Protein AF-W2WEJ5-F1 (afdb_monomer_lite)

Radius of gyration: 26.24 Å; chains: 1; bounding box: 68×34×91 Å

pLDDT: mean 78.5, std 18.02, range [35.41, 95.62]

Organism: NCBI:txid1317063

Secondary structure (DSSP, 8-state):
----------------------S----PPPPB---SHHHHHHHHHHHHHHHHHHHHH-SS--GGGSPPHHHHB-HHHHHHHIIIII---TTT--HHHHHHHHHHHHHHS-TTSS--HHHHTT-

Sequence (123 aa):
MAKTRSSNSSTSDADEDRVTAPIFTPTLPPRLTSTSHAALVKWRRERREYEETIRSRAKDSAVDLIVPVKSTFDEWLLRMWCLLRWKLSIDDVTDSHILAEVDKIIDSVKNNGVPDIDVEMRE

Foldseek 3Di:
DDDDDDDDDPDPDPCPPPVVPDPDDDLDQAAQDDDDLVSLVVNVVSNVVSLVVLVVPDPPDSPVVRDQNLVRYDPVVLVCCCVPPVVHDSVPDGSVNVVVVSVVSNVVPPPVPDPDVVVVPPD

Structure (mmCIF, N/CA/C/O backbone):
data_AF-W2WEJ5-F1
#
_entry.id   AF-W2WEJ5-F1
#
loop_
_atom_site.group_PDB
_atom_site.id
_atom_site.type_symbol
_atom_site.label_atom_id
_atom_site.label_alt_id
_atom_site.label_comp_id
_atom_site.label_asym_id
_atom_site.label_entity_id
_atom_site.label_seq_id
_atom_site.pdbx_PDB_ins_code
_atom_site.Cartn_x
_atom_site.Cartn_y
_atom_site.Cartn_z
_atom_site.occupancy
_atom_site.B_iso_or_equiv
_atom_site.auth_seq_id
_atom_site.auth_comp_id
_atom_site.auth_asym_id
_atom_site.auth_atom_id
_atom_site.pdbx_PDB_model_num
ATOM 1 N N . MET A 1 1 ? 27.234 15.605 -73.041 1.00 35.41 1 MET A N 1
ATOM 2 C CA . MET A 1 1 ? 26.188 14.564 -73.145 1.00 35.41 1 MET A CA 1
ATOM 3 C C . MET A 1 1 ? 25.158 14.781 -72.043 1.00 35.41 1 MET A C 1
ATOM 5 O O . MET A 1 1 ? 25.567 15.018 -70.919 1.00 35.41 1 MET A O 1
ATOM 9 N N . ALA A 1 2 ? 23.878 14.668 -72.416 1.00 36.50 2 ALA A N 1
ATOM 10 C CA . ALA A 1 2 ? 22.674 14.440 -71.602 1.00 36.50 2 ALA A CA 1
ATOM 11 C C . ALA A 1 2 ? 22.152 15.525 -70.629 1.00 36.50 2 ALA A C 1
ATOM 13 O O . ALA A 1 2 ? 22.884 16.267 -69.991 1.00 36.50 2 ALA A O 1
ATOM 14 N N . LYS A 1 3 ? 20.817 15.587 -70.588 1.00 38.75 3 LYS A N 1
ATOM 15 C CA . LYS A 1 3 ? 19.899 16.623 -70.097 1.00 38.75 3 LYS A CA 1
ATOM 16 C C . LYS A 1 3 ? 18.906 15.988 -69.103 1.00 38.75 3 LYS A C 1
ATOM 18 O O . LYS A 1 3 ? 18.624 14.800 -69.231 1.00 38.75 3 LYS A O 1
ATOM 23 N N . THR A 1 4 ? 18.291 16.828 -68.250 1.00 41.06 4 THR A N 1
ATOM 24 C CA . THR A 1 4 ? 17.047 16.629 -67.442 1.00 41.06 4 THR A CA 1
ATOM 25 C C . THR A 1 4 ? 17.118 15.616 -66.283 1.00 41.06 4 THR A C 1
ATOM 27 O O . THR A 1 4 ? 17.786 14.604 -66.394 1.00 41.06 4 THR A O 1
ATOM 30 N N . ARG A 1 5 ? 16.464 15.818 -65.126 1.00 35.53 5 ARG A N 1
ATOM 31 C CA . ARG A 1 5 ? 15.009 15.991 -64.949 1.00 35.53 5 ARG A CA 1
ATOM 32 C C . ARG A 1 5 ? 14.658 16.396 -63.502 1.00 35.53 5 ARG A C 1
ATOM 34 O O . ARG A 1 5 ? 15.146 15.799 -62.553 1.00 35.53 5 ARG A O 1
ATOM 41 N N . SER A 1 6 ? 13.757 17.373 -63.385 1.00 51.12 6 SER A N 1
ATOM 42 C CA . SER A 1 6 ? 12.999 17.739 -62.181 1.00 51.12 6 SER A CA 1
ATOM 43 C C . SER A 1 6 ? 12.042 16.614 -61.764 1.00 51.12 6 SER A C 1
ATOM 45 O O . SER A 1 6 ? 11.406 16.001 -62.624 1.00 51.12 6 SER A O 1
ATOM 47 N N . SER A 1 7 ? 11.896 16.357 -60.465 1.00 40.56 7 SER A N 1
ATOM 48 C CA . SER A 1 7 ? 10.715 15.691 -59.898 1.00 40.56 7 SER A CA 1
ATOM 49 C C . SER A 1 7 ? 10.495 16.189 -58.471 1.00 40.56 7 SER A C 1
ATOM 51 O O . SER A 1 7 ? 11.124 15.741 -57.521 1.00 40.56 7 SER A O 1
ATOM 53 N N . ASN A 1 8 ? 9.601 17.168 -58.374 1.00 43.03 8 ASN A N 1
ATOM 54 C CA . ASN A 1 8 ? 8.909 17.571 -57.164 1.00 43.03 8 ASN A CA 1
ATOM 55 C C . ASN A 1 8 ? 7.954 16.427 -56.777 1.00 43.03 8 ASN A C 1
ATOM 57 O O . ASN A 1 8 ? 7.042 16.131 -57.547 1.00 43.03 8 ASN A O 1
ATOM 61 N N . SER A 1 9 ? 8.146 15.784 -55.625 1.00 36.50 9 SER A N 1
ATOM 62 C CA . SER A 1 9 ? 7.097 14.975 -54.998 1.00 36.50 9 SER A CA 1
ATOM 63 C C . SER A 1 9 ? 6.875 15.481 -53.582 1.00 36.50 9 SER A C 1
ATOM 65 O O . SER A 1 9 ? 7.575 15.125 -52.640 1.00 36.50 9 SER A O 1
ATOM 67 N N . SER A 1 10 ? 5.890 16.359 -53.472 1.00 45.56 10 SER A N 1
ATOM 68 C CA . SER A 1 10 ? 5.160 16.650 -52.252 1.00 45.56 10 SER A CA 1
ATOM 69 C C . SER A 1 10 ? 4.513 15.364 -51.733 1.00 45.56 10 SER A C 1
ATOM 71 O O . SER A 1 10 ? 3.444 14.981 -52.206 1.00 45.56 10 SER A O 1
ATOM 73 N N . THR A 1 11 ? 5.163 14.696 -50.784 1.00 36.28 11 THR A N 1
ATOM 74 C CA . THR A 1 11 ? 4.532 13.685 -49.932 1.00 36.28 11 THR A CA 1
ATOM 75 C C . THR A 1 11 ? 4.039 14.401 -48.687 1.00 36.28 11 THR A C 1
ATOM 77 O O . THR A 1 11 ? 4.790 14.725 -47.770 1.00 36.28 11 THR A O 1
ATOM 80 N N . SER A 1 12 ? 2.759 14.750 -48.735 1.00 47.06 12 SER A N 1
ATOM 81 C CA . SER A 1 12 ? 1.966 15.102 -47.568 1.00 47.06 12 SER A CA 1
ATOM 82 C C . SER A 1 12 ? 1.637 13.796 -46.859 1.00 47.06 12 SER A C 1
ATOM 84 O O . SER A 1 12 ? 0.566 13.236 -47.054 1.00 47.06 12 SER A O 1
ATOM 86 N N . ASP A 1 13 ? 2.586 13.295 -46.078 1.00 40.75 13 ASP A N 1
ATOM 87 C CA . ASP A 1 13 ? 2.307 12.227 -45.134 1.00 40.75 13 ASP A CA 1
ATOM 88 C C . ASP A 1 13 ? 2.107 12.896 -43.784 1.00 40.75 13 ASP A C 1
ATOM 90 O O . ASP A 1 13 ? 3.009 13.512 -43.221 1.00 40.75 13 ASP A O 1
ATOM 94 N N . ALA A 1 14 ? 0.855 12.868 -43.337 1.00 49.06 14 ALA A N 1
ATOM 95 C CA . ALA A 1 14 ? 0.497 13.196 -41.979 1.00 49.06 14 ALA A CA 1
ATOM 96 C C . ALA A 1 14 ? 1.370 12.335 -41.060 1.00 49.06 14 ALA A C 1
ATOM 98 O O . ALA A 1 14 ? 1.190 11.118 -40.995 1.00 49.06 14 ALA A O 1
ATOM 99 N N . ASP A 1 15 ? 2.326 12.976 -40.388 1.00 46.53 15 ASP A N 1
ATOM 100 C CA . ASP A 1 15 ? 2.991 12.449 -39.204 1.00 46.53 15 ASP A CA 1
ATOM 101 C C . ASP A 1 15 ? 1.912 12.273 -38.127 1.00 46.53 15 ASP A C 1
ATOM 103 O O . ASP A 1 15 ? 1.712 13.102 -37.239 1.00 46.53 15 ASP A O 1
ATOM 107 N N . GLU A 1 16 ? 1.137 11.199 -38.265 1.00 55.22 16 GLU A N 1
ATOM 108 C CA . GLU A 1 16 ? 0.400 10.599 -37.174 1.00 55.22 16 GLU A CA 1
ATOM 109 C C . GLU A 1 16 ? 1.465 10.132 -36.193 1.00 55.22 16 GLU A C 1
ATOM 111 O O . GLU A 1 16 ? 2.124 9.114 -36.407 1.00 55.22 16 GLU A O 1
ATOM 116 N N . ASP A 1 17 ? 1.681 10.997 -35.205 1.00 55.09 17 ASP A N 1
ATOM 117 C CA . ASP A 1 17 ? 2.565 10.915 -34.055 1.00 55.09 17 ASP A CA 1
ATOM 118 C C . ASP A 1 17 ? 2.731 9.463 -33.587 1.00 55.09 17 ASP A C 1
ATOM 120 O O . ASP A 1 17 ? 2.035 8.962 -32.700 1.00 55.09 17 ASP A O 1
ATOM 124 N N . ARG A 1 18 ? 3.648 8.734 -34.234 1.00 58.09 18 ARG A N 1
ATOM 125 C CA . ARG A 1 18 ? 4.084 7.418 -33.789 1.00 58.09 18 ARG A CA 1
ATOM 126 C C . ARG A 1 18 ? 4.949 7.677 -32.581 1.00 58.09 18 ARG A C 1
ATOM 128 O O . ARG A 1 18 ? 6.177 7.697 -32.681 1.00 58.09 18 ARG A O 1
ATOM 135 N N . VAL A 1 19 ? 4.281 7.880 -31.447 1.00 61.56 19 VAL A N 1
ATOM 136 C CA . VAL A 1 19 ? 4.889 7.920 -30.125 1.00 61.56 19 VAL A CA 1
ATOM 137 C C . VAL A 1 19 ? 5.653 6.613 -29.979 1.00 61.56 19 VAL A C 1
ATOM 139 O O . VAL A 1 19 ? 5.100 5.558 -29.667 1.00 61.56 19 VAL A O 1
ATOM 142 N N . THR A 1 20 ? 6.938 6.671 -30.311 1.00 60.88 20 THR A N 1
ATOM 143 C CA . THR A 1 20 ? 7.856 5.551 -30.199 1.00 60.88 20 THR A CA 1
ATOM 144 C C . THR A 1 20 ? 8.006 5.335 -28.710 1.00 60.88 20 THR A C 1
ATOM 146 O O . THR A 1 20 ? 8.712 6.083 -28.034 1.00 60.88 20 THR A O 1
ATOM 149 N N . ALA A 1 21 ? 7.250 4.375 -28.176 1.00 59.94 21 ALA A N 1
ATOM 150 C CA . ALA A 1 21 ? 7.322 4.042 -26.769 1.00 59.94 21 ALA A CA 1
ATOM 151 C C . ALA A 1 21 ? 8.790 3.712 -26.443 1.00 59.94 21 ALA A C 1
ATOM 153 O O . ALA A 1 21 ? 9.410 2.922 -27.165 1.00 59.94 21 ALA A O 1
ATOM 154 N N . PRO A 1 22 ? 9.382 4.343 -25.417 1.00 66.69 22 PRO A N 1
ATOM 155 C CA . PRO A 1 22 ? 10.789 4.151 -25.120 1.00 66.69 22 PRO A CA 1
ATOM 156 C C . PRO A 1 22 ? 11.069 2.671 -24.847 1.00 66.69 22 PRO A C 1
ATOM 158 O O . PRO A 1 22 ? 10.342 2.015 -24.103 1.00 66.69 22 PRO A O 1
ATOM 161 N N . ILE A 1 23 ? 12.157 2.167 -25.438 1.00 69.38 23 ILE A N 1
ATOM 162 C CA . ILE A 1 23 ? 12.592 0.758 -25.369 1.00 69.38 23 ILE A CA 1
ATOM 163 C C . ILE A 1 23 ? 12.772 0.290 -23.911 1.00 69.38 23 ILE A C 1
ATOM 165 O O . ILE A 1 23 ? 12.648 -0.895 -23.613 1.00 69.38 23 ILE A O 1
ATOM 169 N N . PHE A 1 24 ? 13.007 1.227 -22.989 1.00 64.19 24 PHE A N 1
ATOM 170 C CA . PHE A 1 24 ? 13.122 0.964 -21.561 1.00 64.19 24 PHE A CA 1
ATOM 171 C C . PHE A 1 24 ? 12.189 1.872 -20.761 1.00 64.19 24 PHE A C 1
ATOM 173 O O . PHE A 1 24 ? 12.556 2.980 -20.375 1.00 64.19 24 PHE A O 1
ATOM 180 N N . THR A 1 25 ? 10.986 1.383 -20.466 1.00 71.69 25 THR A N 1
ATOM 181 C CA . THR A 1 25 ? 10.155 1.940 -19.397 1.00 71.69 25 THR A CA 1
ATOM 182 C C . THR A 1 25 ? 10.523 1.269 -18.066 1.00 71.69 25 THR A C 1
ATOM 184 O O . THR A 1 25 ? 10.338 0.052 -17.903 1.00 71.69 25 THR A O 1
ATOM 187 N N . PRO A 1 26 ? 11.082 2.018 -17.095 1.00 75.69 26 PRO A N 1
ATOM 188 C CA . PRO A 1 26 ? 11.360 1.466 -15.778 1.00 75.69 26 PRO A CA 1
ATOM 189 C C . PRO A 1 26 ? 10.040 1.113 -15.087 1.00 75.69 26 PRO A C 1
ATOM 191 O O . PRO A 1 26 ? 9.124 1.928 -15.001 1.00 75.69 26 PRO A O 1
ATOM 194 N N . THR A 1 27 ? 9.939 -0.117 -14.587 1.00 84.06 27 THR A N 1
ATOM 195 C CA . THR A 1 27 ? 8.804 -0.563 -13.771 1.00 84.06 27 THR A CA 1
ATOM 196 C C . THR A 1 27 ? 8.945 0.001 -12.371 1.00 84.06 27 THR A C 1
ATOM 198 O O . THR A 1 27 ? 9.725 -0.510 -11.568 1.00 84.06 27 THR A O 1
ATOM 201 N N . LEU A 1 28 ? 8.213 1.078 -12.100 1.00 88.50 28 LEU A N 1
ATOM 202 C CA . LEU A 1 28 ? 8.214 1.744 -10.804 1.00 88.50 28 LEU A CA 1
ATOM 203 C C . LEU A 1 28 ? 7.222 1.071 -9.846 1.00 88.50 28 LEU A C 1
ATOM 205 O O . LEU A 1 28 ? 6.136 0.676 -10.275 1.00 88.50 28 LEU A O 1
ATOM 209 N N . PRO A 1 29 ? 7.560 0.957 -8.551 1.00 92.06 29 PRO A N 1
ATOM 210 C CA . PRO A 1 29 ? 6.623 0.450 -7.565 1.00 92.06 29 PRO A CA 1
ATOM 211 C C . PRO A 1 29 ? 5.465 1.448 -7.367 1.00 92.06 29 PRO A C 1
ATOM 213 O O . PRO A 1 29 ? 5.707 2.652 -7.227 1.00 92.06 29 PRO A O 1
ATOM 216 N N . PRO A 1 30 ? 4.206 0.982 -7.316 1.00 93.69 30 PRO A N 1
ATOM 217 C CA . PRO A 1 30 ? 3.061 1.864 -7.124 1.00 93.69 30 PRO A CA 1
ATOM 218 C C . PRO A 1 30 ? 3.026 2.406 -5.694 1.00 93.69 30 PRO A C 1
ATOM 220 O O . PRO A 1 30 ? 3.146 1.655 -4.721 1.00 93.69 30 PRO A O 1
ATOM 223 N N . ARG A 1 31 ? 2.827 3.721 -5.560 1.00 94.25 31 ARG A N 1
ATOM 224 C CA . ARG A 1 31 ? 2.742 4.394 -4.258 1.00 94.25 31 ARG A CA 1
ATOM 225 C C . ARG A 1 31 ? 1.327 4.333 -3.700 1.00 94.25 31 ARG A C 1
ATOM 227 O O . ARG A 1 31 ? 0.367 4.601 -4.419 1.00 94.25 31 ARG A O 1
ATOM 234 N N . LEU A 1 32 ? 1.209 4.053 -2.405 1.00 92.62 32 LEU A N 1
ATOM 235 C CA . LEU A 1 32 ? -0.075 4.082 -1.713 1.00 92.62 32 LEU A CA 1
ATOM 236 C C . LEU A 1 32 ? -0.307 5.470 -1.102 1.00 92.62 32 LEU A C 1
ATOM 238 O O . LEU A 1 32 ? 0.272 5.807 -0.071 1.00 92.62 32 LEU A O 1
ATOM 242 N N . THR A 1 33 ? -1.133 6.280 -1.766 1.00 90.94 33 THR A N 1
ATOM 243 C CA . THR A 1 33 ? -1.378 7.695 -1.417 1.00 90.94 33 THR A CA 1
ATOM 244 C C . THR A 1 33 ? -2.794 7.976 -0.914 1.00 90.94 33 THR A C 1
ATOM 246 O O . THR A 1 33 ? -3.085 9.086 -0.476 1.00 90.94 33 THR A O 1
ATOM 249 N N . SER A 1 34 ? -3.696 6.995 -0.980 1.00 92.50 34 SER A N 1
ATOM 250 C CA . SER A 1 34 ? -5.095 7.145 -0.575 1.00 92.50 34 SER A CA 1
ATOM 251 C C . SER A 1 34 ? -5.615 5.880 0.094 1.00 92.50 34 SER A C 1
ATOM 253 O O . SER A 1 34 ? -5.202 4.769 -0.225 1.00 92.50 34 SER A O 1
ATOM 255 N N . THR A 1 35 ? -6.553 6.073 1.016 1.00 88.75 35 THR A N 1
ATOM 256 C CA . THR A 1 35 ? -7.169 5.039 1.860 1.00 88.75 35 THR A CA 1
ATOM 257 C C . THR A 1 35 ? -8.581 4.685 1.415 1.00 88.75 35 THR A C 1
ATOM 259 O O . THR A 1 35 ? -9.243 3.865 2.049 1.00 88.75 35 THR A O 1
ATOM 262 N N . SER A 1 36 ? -9.072 5.326 0.350 1.00 90.25 36 SER A N 1
ATOM 263 C CA . SER A 1 36 ? -10.382 5.011 -0.212 1.00 90.25 36 SER A CA 1
ATOM 264 C C . SER A 1 36 ? -10.395 3.588 -0.772 1.00 90.25 36 SER A C 1
ATOM 266 O O . SER A 1 36 ? -9.394 3.119 -1.311 1.00 90.25 36 SER A O 1
ATOM 268 N N . HIS A 1 37 ? -11.542 2.908 -0.687 1.00 89.94 37 HIS A N 1
ATOM 269 C CA . HIS A 1 37 ? -11.682 1.534 -1.186 1.00 89.94 37 HIS A CA 1
ATOM 270 C C . HIS A 1 37 ? -11.270 1.412 -2.661 1.00 89.94 37 HIS A C 1
ATOM 272 O O . HIS A 1 37 ? -10.436 0.576 -2.995 1.00 89.94 37 HIS A O 1
ATOM 278 N N . ALA A 1 38 ? -11.746 2.318 -3.520 1.00 90.19 38 ALA A N 1
ATOM 279 C CA . ALA A 1 38 ? -11.386 2.337 -4.938 1.00 90.19 38 ALA A CA 1
ATOM 280 C C . ALA A 1 38 ? -9.871 2.501 -5.167 1.00 90.19 38 ALA A C 1
ATOM 282 O O . ALA A 1 38 ? -9.299 1.812 -6.015 1.00 90.19 38 ALA A O 1
ATOM 283 N N . ALA A 1 39 ? -9.206 3.373 -4.398 1.00 92.44 39 ALA A N 1
ATOM 284 C CA . ALA A 1 39 ? -7.758 3.539 -4.488 1.00 92.44 39 ALA A CA 1
ATOM 285 C C . ALA A 1 39 ? -7.007 2.291 -4.013 1.00 92.44 39 ALA A C 1
ATOM 287 O O . ALA A 1 39 ? -6.039 1.898 -4.656 1.00 92.44 39 ALA A O 1
ATOM 288 N N . LEU A 1 40 ? -7.472 1.637 -2.944 1.00 93.62 40 LEU A N 1
ATOM 289 C CA . LEU A 1 40 ? -6.874 0.406 -2.427 1.00 93.62 40 LEU A CA 1
ATOM 290 C C . LEU A 1 40 ? -7.021 -0.760 -3.409 1.00 93.62 40 LEU A C 1
ATOM 292 O O . LEU A 1 40 ? -6.047 -1.465 -3.660 1.00 93.62 40 LEU A O 1
ATOM 296 N N . VAL A 1 41 ? -8.192 -0.922 -4.031 1.00 92.31 41 VAL A N 1
ATOM 297 C CA . VAL A 1 41 ? -8.423 -1.934 -5.077 1.00 92.31 41 VAL A CA 1
ATOM 298 C C . VAL A 1 41 ? -7.509 -1.699 -6.278 1.00 92.31 41 VAL A C 1
ATOM 300 O O . VAL A 1 41 ? -6.874 -2.636 -6.770 1.00 92.31 41 VAL A O 1
ATOM 303 N N . LYS A 1 42 ? -7.427 -0.449 -6.752 1.00 93.50 42 LYS A N 1
ATOM 304 C CA . LYS A 1 42 ? -6.552 -0.078 -7.869 1.00 93.50 42 LYS A CA 1
ATOM 305 C C . LYS A 1 42 ? -5.085 -0.337 -7.525 1.00 93.50 42 LYS A C 1
ATOM 307 O O . LYS A 1 42 ? -4.411 -1.053 -8.260 1.00 93.50 42 LYS A O 1
ATOM 312 N N . TRP A 1 43 ? -4.625 0.163 -6.381 1.00 95.62 43 TRP A N 1
ATOM 313 C CA . TRP A 1 43 ? -3.252 -0.019 -5.917 1.00 95.62 43 TRP A CA 1
ATOM 314 C C . TRP A 1 43 ? -2.895 -1.500 -5.758 1.00 95.62 43 TRP A C 1
ATOM 316 O O . TRP A 1 43 ? -1.828 -1.923 -6.191 1.00 95.62 43 TRP A O 1
ATOM 326 N N . ARG A 1 44 ? -3.794 -2.325 -5.202 1.00 94.69 44 ARG A N 1
ATOM 327 C CA . ARG A 1 44 ? -3.546 -3.762 -5.006 1.00 94.69 44 ARG A CA 1
ATOM 328 C C . ARG A 1 44 ? -3.347 -4.502 -6.329 1.00 94.69 44 ARG A C 1
ATOM 330 O O . ARG A 1 44 ? -2.509 -5.402 -6.402 1.00 94.69 44 ARG A O 1
ATOM 337 N N . ARG A 1 45 ? -4.090 -4.111 -7.369 1.00 94.00 45 ARG A N 1
ATO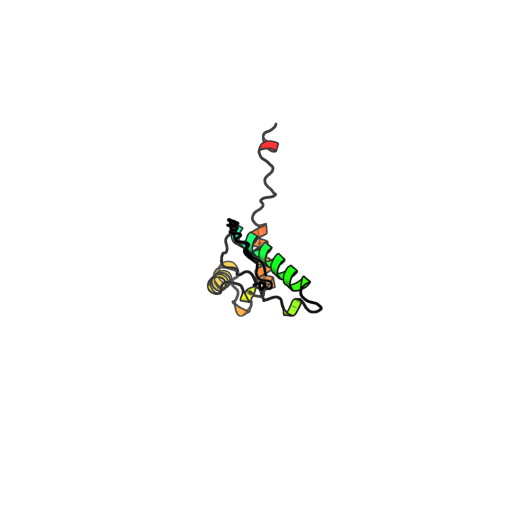M 338 C CA . ARG A 1 45 ? -3.921 -4.618 -8.738 1.00 94.00 45 ARG A CA 1
ATOM 339 C C . ARG A 1 45 ? -2.572 -4.197 -9.320 1.00 94.00 45 ARG A C 1
ATOM 341 O O . ARG A 1 45 ? -1.791 -5.068 -9.692 1.00 94.00 45 ARG A O 1
ATOM 348 N N . GLU A 1 46 ? -2.277 -2.898 -9.318 1.00 94.06 46 GLU A N 1
ATOM 349 C CA . GLU A 1 46 ? -1.015 -2.345 -9.838 1.00 94.06 46 GLU A CA 1
ATOM 350 C C . GLU A 1 46 ? 0.201 -2.950 -9.125 1.00 94.06 46 GLU A C 1
ATOM 352 O O . GLU A 1 46 ? 1.218 -3.258 -9.743 1.00 94.06 46 GLU A O 1
ATOM 357 N N . ARG A 1 47 ? 0.091 -3.182 -7.813 1.00 94.62 47 ARG A N 1
ATOM 358 C CA . ARG A 1 47 ? 1.150 -3.793 -7.009 1.00 94.62 47 ARG A CA 1
ATOM 359 C C . ARG A 1 47 ? 1.428 -5.233 -7.432 1.00 94.62 47 ARG A C 1
ATOM 361 O O . ARG A 1 47 ? 2.591 -5.617 -7.522 1.00 94.62 47 ARG A O 1
ATOM 368 N N . ARG A 1 48 ? 0.385 -6.010 -7.736 1.00 93.38 48 ARG A N 1
ATOM 369 C CA . ARG A 1 48 ? 0.520 -7.383 -8.241 1.00 93.38 48 ARG A CA 1
ATOM 370 C C . ARG A 1 48 ? 1.159 -7.411 -9.630 1.00 93.38 48 ARG A C 1
ATOM 372 O O . ARG A 1 48 ? 2.035 -8.232 -9.871 1.00 93.38 48 ARG A O 1
ATOM 379 N N . GLU A 1 49 ? 0.750 -6.506 -10.515 1.00 92.56 49 GLU A N 1
ATOM 380 C CA . GLU A 1 49 ? 1.333 -6.363 -11.857 1.00 92.56 49 GLU A CA 1
ATOM 381 C C . GLU A 1 49 ? 2.813 -5.967 -11.787 1.00 92.56 49 GLU A C 1
ATOM 383 O O . GLU A 1 49 ? 3.641 -6.538 -12.499 1.00 92.56 49 GLU A O 1
ATOM 388 N N . TYR A 1 50 ? 3.169 -5.049 -10.883 1.00 92.62 50 TYR A N 1
ATOM 389 C CA . TYR A 1 50 ? 4.558 -4.694 -10.596 1.00 92.62 50 TYR A CA 1
ATOM 390 C C . TYR A 1 50 ? 5.364 -5.913 -10.131 1.00 92.62 50 TYR A C 1
ATOM 392 O O . TYR A 1 50 ? 6.387 -6.228 -10.734 1.00 92.62 50 TYR A O 1
ATOM 400 N N . GLU A 1 51 ? 4.897 -6.636 -9.111 1.00 91.50 51 GLU A N 1
ATOM 401 C CA . GLU A 1 51 ? 5.604 -7.805 -8.571 1.00 91.50 51 GLU A CA 1
ATOM 402 C C . GLU A 1 51 ? 5.779 -8.913 -9.617 1.00 91.50 51 GLU A C 1
ATOM 404 O O . GLU A 1 51 ? 6.853 -9.506 -9.706 1.00 91.50 51 GLU A O 1
ATOM 409 N N . GLU A 1 52 ? 4.765 -9.160 -10.449 1.00 90.06 52 GLU A N 1
ATOM 410 C CA . GLU A 1 52 ? 4.835 -10.128 -11.550 1.00 90.06 52 GLU A CA 1
ATOM 411 C C . GLU A 1 52 ? 5.804 -9.679 -12.651 1.00 90.06 52 GLU A C 1
ATOM 413 O O . GLU A 1 52 ? 6.592 -10.472 -13.170 1.00 90.06 52 GLU A O 1
ATOM 418 N N . THR A 1 53 ? 5.815 -8.386 -12.980 1.00 88.44 53 THR A N 1
ATOM 419 C CA . THR A 1 53 ? 6.739 -7.847 -13.984 1.00 88.44 53 THR A CA 1
ATOM 420 C C . THR A 1 53 ? 8.188 -7.889 -13.495 1.00 88.44 53 THR A C 1
ATOM 422 O O . THR A 1 53 ? 9.092 -8.207 -14.264 1.00 88.44 53 THR A O 1
ATOM 425 N N . ILE A 1 54 ? 8.439 -7.615 -12.212 1.00 88.62 54 ILE A N 1
ATOM 426 C CA . ILE A 1 54 ? 9.777 -7.763 -11.625 1.00 88.62 54 ILE A CA 1
ATOM 427 C C . ILE A 1 54 ? 10.185 -9.239 -11.588 1.00 88.62 54 ILE A C 1
ATOM 429 O O . ILE A 1 54 ? 11.311 -9.568 -11.959 1.00 88.62 54 ILE A O 1
ATOM 433 N N . ARG A 1 55 ? 9.266 -10.138 -11.216 1.00 86.88 55 ARG A N 1
ATOM 434 C CA . ARG A 1 55 ? 9.523 -11.583 -11.159 1.00 86.88 55 ARG A CA 1
ATOM 435 C C . ARG A 1 55 ? 9.833 -12.181 -12.527 1.00 86.88 55 ARG A C 1
ATOM 437 O O . ARG A 1 55 ? 10.795 -12.926 -12.638 1.00 86.88 55 ARG A O 1
ATOM 444 N N . SER A 1 56 ? 9.077 -11.819 -13.559 1.00 85.00 56 SER A N 1
ATOM 445 C CA . SER A 1 56 ? 9.312 -12.279 -14.937 1.00 85.00 56 SER A CA 1
ATOM 446 C C . SER A 1 56 ? 10.616 -11.750 -15.543 1.00 85.00 56 SER A C 1
ATOM 448 O O . SER A 1 56 ? 11.208 -12.412 -16.393 1.00 85.00 56 SER A O 1
ATOM 450 N N . ARG A 1 57 ? 11.088 -10.574 -15.107 1.00 83.44 57 ARG A N 1
ATOM 451 C CA . ARG A 1 57 ? 12.382 -10.005 -15.526 1.00 83.44 57 ARG A CA 1
ATOM 452 C C . ARG A 1 57 ? 13.570 -10.590 -14.758 1.00 83.44 57 ARG A C 1
ATOM 454 O O . ARG A 1 57 ? 14.692 -10.557 -15.263 1.00 83.44 57 ARG A O 1
ATOM 461 N N . ALA A 1 58 ? 13.354 -11.090 -13.544 1.00 82.31 58 ALA A N 1
ATOM 462 C CA . ALA A 1 58 ? 14.410 -11.631 -12.700 1.00 82.31 58 ALA A CA 1
ATOM 463 C C . ALA A 1 58 ? 14.768 -13.061 -13.125 1.00 82.31 58 ALA A C 1
ATOM 465 O O . ALA A 1 58 ? 13.909 -13.933 -13.191 1.00 82.31 58 ALA A O 1
ATOM 466 N N . LYS A 1 59 ? 16.056 -13.310 -13.389 1.00 69.00 59 LYS A N 1
ATOM 467 C CA . LYS A 1 59 ? 16.523 -14.618 -13.866 1.00 69.00 59 LYS A CA 1
ATOM 468 C C . LYS A 1 59 ? 16.556 -15.682 -12.760 1.00 69.00 59 LYS A C 1
ATOM 470 O O . LYS A 1 59 ? 16.227 -16.815 -13.062 1.00 69.00 59 LYS A O 1
ATOM 475 N N . ASP A 1 60 ? 16.861 -15.305 -11.507 1.00 65.31 60 ASP A N 1
ATOM 476 C CA . ASP A 1 60 ? 16.980 -16.255 -10.377 1.00 65.31 60 ASP A CA 1
ATOM 477 C C . ASP A 1 60 ? 16.670 -15.675 -8.965 1.00 65.31 60 ASP A C 1
ATOM 479 O O . ASP A 1 60 ? 16.515 -16.437 -8.015 1.00 65.31 60 ASP A O 1
ATOM 483 N N . SER A 1 61 ? 16.536 -14.348 -8.776 1.00 63.81 61 SER A N 1
ATOM 484 C CA . SER A 1 61 ? 16.325 -13.733 -7.442 1.00 63.81 61 SER A CA 1
ATOM 485 C C . SER A 1 61 ? 15.363 -12.532 -7.462 1.00 63.81 61 SER A C 1
ATOM 487 O O . SER A 1 61 ? 15.746 -11.384 -7.240 1.00 63.81 61 SER A O 1
ATOM 489 N N . ALA A 1 62 ? 14.080 -12.777 -7.734 1.00 63.94 62 ALA A N 1
ATOM 490 C CA . ALA A 1 62 ? 13.072 -11.712 -7.784 1.00 63.94 62 ALA A CA 1
ATOM 491 C C . ALA A 1 62 ? 12.834 -11.010 -6.432 1.00 63.94 62 ALA A C 1
ATOM 493 O O . ALA A 1 62 ? 12.426 -9.852 -6.411 1.00 63.94 62 ALA A O 1
ATOM 494 N N . VAL A 1 63 ? 13.065 -11.706 -5.313 1.00 64.25 63 VAL A N 1
ATOM 495 C CA . VAL A 1 63 ? 12.691 -11.240 -3.965 1.00 64.25 63 VAL A CA 1
ATOM 496 C C . VAL A 1 63 ? 13.489 -10.005 -3.543 1.00 64.25 63 VAL A C 1
ATOM 498 O O . VAL A 1 63 ? 12.893 -9.059 -3.039 1.00 64.25 63 VAL A O 1
ATOM 501 N N . ASP A 1 64 ? 14.788 -9.957 -3.846 1.00 70.94 64 ASP A N 1
ATOM 502 C CA . ASP A 1 64 ? 15.650 -8.814 -3.499 1.00 70.94 64 ASP A CA 1
ATOM 503 C C . ASP A 1 64 ? 15.369 -7.562 -4.349 1.00 70.94 64 ASP A C 1
ATOM 505 O O . ASP A 1 64 ? 15.805 -6.464 -4.009 1.00 70.94 64 ASP A O 1
ATOM 509 N N . LEU A 1 65 ? 14.635 -7.704 -5.459 1.00 80.56 65 LEU A N 1
ATOM 510 C CA . LEU A 1 65 ? 14.321 -6.606 -6.379 1.00 80.56 65 LEU A CA 1
ATOM 511 C C . LEU A 1 65 ? 12.960 -5.953 -6.097 1.00 80.56 65 LEU A C 1
ATOM 513 O O . LEU A 1 65 ? 12.684 -4.861 -6.601 1.00 80.56 65 LEU A O 1
ATOM 517 N N . ILE A 1 66 ? 12.091 -6.613 -5.328 1.00 88.19 66 ILE A N 1
ATOM 518 C CA . ILE A 1 66 ? 10.760 -6.097 -5.007 1.00 88.19 66 ILE A CA 1
ATOM 519 C C . ILE A 1 66 ? 10.890 -5.062 -3.891 1.00 88.19 66 ILE A C 1
ATOM 521 O O . ILE A 1 66 ? 11.269 -5.368 -2.764 1.00 88.19 66 ILE A O 1
ATOM 525 N N . VAL A 1 67 ? 10.517 -3.820 -4.197 1.00 91.69 67 VAL A N 1
ATOM 526 C CA . VAL A 1 67 ? 10.590 -2.719 -3.231 1.00 91.69 67 VAL A CA 1
ATOM 527 C C . VAL A 1 67 ? 9.569 -2.92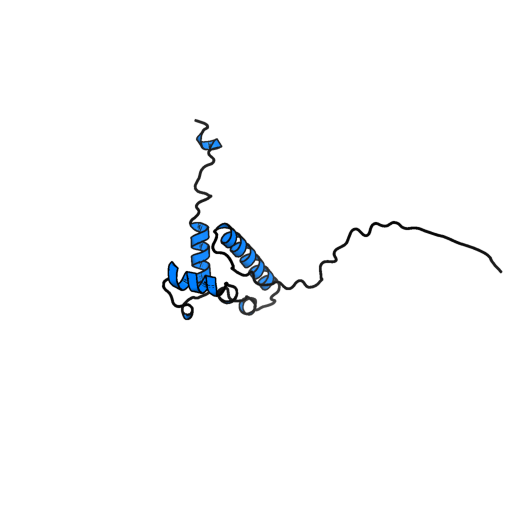9 -2.100 1.00 91.69 67 VAL A C 1
ATOM 529 O O . VAL A 1 67 ? 8.386 -3.103 -2.413 1.00 91.69 67 VAL A O 1
ATOM 532 N N . PRO A 1 68 ? 9.9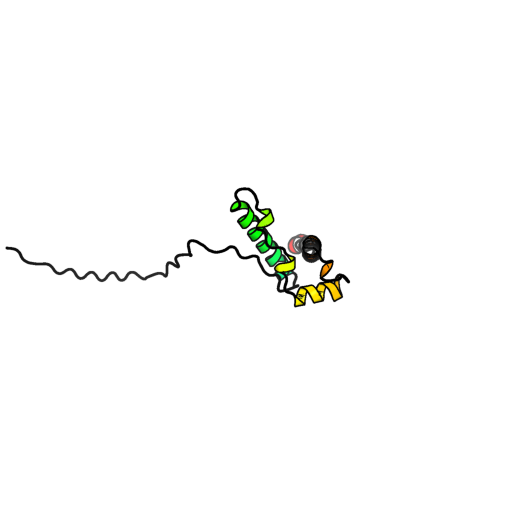66 -2.858 -0.813 1.00 91.75 68 PRO A N 1
ATOM 533 C CA . PRO A 1 68 ? 9.075 -3.044 0.334 1.00 91.75 68 PRO A CA 1
ATOM 534 C C . PRO A 1 68 ? 7.832 -2.149 0.310 1.00 91.75 68 PRO A C 1
ATOM 536 O O . PRO A 1 68 ? 7.912 -0.959 -0.009 1.00 91.75 68 PRO A O 1
ATOM 539 N N . VAL A 1 69 ? 6.681 -2.690 0.705 1.00 92.69 69 VAL A N 1
ATOM 540 C CA . VAL A 1 69 ? 5.393 -1.975 0.716 1.00 92.69 69 VAL A CA 1
ATOM 541 C C . VAL A 1 69 ? 5.452 -0.762 1.640 1.00 92.69 69 VAL A C 1
ATOM 543 O O . VAL A 1 69 ? 5.056 0.332 1.230 1.00 92.69 69 VAL A O 1
ATOM 546 N N . LYS A 1 70 ? 6.025 -0.917 2.839 1.00 92.38 70 LYS A N 1
ATOM 547 C CA . LYS A 1 70 ? 6.204 0.160 3.822 1.00 92.38 70 LYS A CA 1
ATOM 548 C C . LYS A 1 70 ? 6.961 1.358 3.249 1.00 92.38 70 LYS A C 1
ATOM 550 O O . LYS A 1 70 ? 6.613 2.489 3.560 1.00 92.38 70 LYS A O 1
ATOM 555 N N . SER A 1 71 ? 7.938 1.124 2.367 1.00 90.88 71 SER A N 1
ATOM 556 C CA . SER A 1 71 ? 8.719 2.194 1.723 1.00 90.88 71 SER A CA 1
ATOM 557 C C . SER A 1 71 ? 7.962 2.936 0.612 1.00 90.88 71 SER A C 1
ATOM 559 O O . SER A 1 71 ? 8.293 4.068 0.271 1.00 90.88 71 SER A O 1
ATOM 561 N N . THR A 1 72 ? 6.928 2.307 0.050 1.00 91.94 72 THR A N 1
ATOM 562 C CA . THR A 1 72 ? 6.084 2.879 -1.017 1.00 91.94 72 THR A CA 1
ATOM 563 C C . THR A 1 72 ? 4.810 3.534 -0.483 1.00 91.94 72 THR A C 1
ATOM 565 O O . THR A 1 72 ? 4.092 4.204 -1.231 1.00 91.94 72 THR A O 1
ATOM 568 N N . PHE A 1 73 ? 4.528 3.349 0.807 1.00 91.94 73 PHE A N 1
ATOM 569 C CA . PHE A 1 73 ? 3.420 3.976 1.511 1.00 91.94 73 PHE A CA 1
ATOM 570 C C . PHE A 1 73 ? 3.759 5.445 1.776 1.00 91.94 73 PHE A C 1
ATOM 572 O O . PHE A 1 73 ? 4.860 5.770 2.216 1.00 91.94 73 PHE A O 1
ATOM 579 N N . ASP A 1 74 ? 2.818 6.348 1.508 1.00 93.81 74 ASP A N 1
ATOM 580 C CA . ASP A 1 74 ? 2.912 7.715 2.008 1.00 93.81 74 ASP A CA 1
ATOM 581 C C . ASP A 1 74 ? 3.148 7.760 3.532 1.00 93.81 74 ASP A C 1
ATOM 583 O O . ASP A 1 74 ? 2.402 7.168 4.313 1.00 93.81 74 ASP A O 1
ATOM 587 N N . GLU A 1 75 ? 4.200 8.464 3.956 1.00 92.00 75 GLU A N 1
ATOM 588 C CA . GLU A 1 75 ? 4.664 8.452 5.346 1.00 92.00 75 GLU A CA 1
ATOM 589 C C . GLU A 1 75 ? 3.622 9.033 6.311 1.00 92.00 75 GLU A C 1
ATOM 591 O O . GLU A 1 75 ? 3.384 8.478 7.387 1.00 92.00 75 GLU A O 1
ATOM 596 N N . TRP A 1 76 ? 2.969 10.131 5.924 1.00 92.50 76 TRP A N 1
ATOM 597 C CA . TRP A 1 76 ? 1.933 10.763 6.739 1.00 92.50 76 TRP A CA 1
ATOM 598 C C . TRP A 1 76 ? 0.720 9.853 6.883 1.00 92.50 76 TRP A C 1
ATOM 600 O O . TRP A 1 76 ? 0.179 9.697 7.981 1.00 92.50 76 TRP A O 1
ATOM 610 N N . LEU A 1 77 ? 0.323 9.212 5.787 1.00 92.75 77 LEU A N 1
ATOM 611 C CA . LEU A 1 77 ? -0.796 8.285 5.771 1.00 92.75 77 LEU A CA 1
ATOM 612 C C . LEU A 1 77 ? -0.516 7.022 6.594 1.00 92.75 77 LEU A C 1
ATOM 614 O O . LEU A 1 77 ? -1.379 6.586 7.360 1.00 92.75 77 LEU A O 1
ATOM 618 N N . LEU A 1 78 ? 0.702 6.482 6.502 1.00 92.62 78 LEU A N 1
ATOM 619 C CA . LEU A 1 78 ? 1.141 5.341 7.298 1.00 92.62 78 LEU A CA 1
ATOM 620 C C . LEU A 1 78 ? 1.144 5.681 8.793 1.00 92.62 78 LEU A C 1
ATOM 622 O O . LEU A 1 78 ? 0.578 4.930 9.587 1.00 92.62 78 LEU A O 1
ATOM 626 N N . ARG A 1 79 ? 1.706 6.836 9.182 1.00 92.44 79 ARG A N 1
ATOM 627 C CA . ARG A 1 79 ? 1.669 7.327 10.574 1.00 92.44 79 ARG A CA 1
ATOM 628 C C . ARG A 1 79 ? 0.232 7.432 11.087 1.00 92.44 79 ARG A C 1
ATOM 630 O O . ARG A 1 79 ? -0.058 6.986 12.195 1.00 92.44 79 ARG A O 1
ATOM 637 N N . MET A 1 80 ? -0.678 7.968 10.272 1.00 92.75 80 MET A N 1
ATOM 638 C CA . MET A 1 80 ? -2.094 8.093 10.624 1.00 92.75 80 MET A CA 1
ATOM 639 C C . MET A 1 80 ? -2.754 6.726 10.860 1.00 92.75 80 MET A C 1
ATOM 641 O O . MET A 1 80 ? -3.496 6.557 11.826 1.00 92.75 80 MET A O 1
ATOM 645 N N . TRP A 1 81 ? -2.469 5.733 10.016 1.00 92.25 81 TRP A N 1
ATOM 646 C CA . TRP A 1 81 ? -2.987 4.368 10.172 1.00 92.25 81 TRP A CA 1
ATOM 647 C C . TRP A 1 81 ? -2.443 3.675 11.420 1.00 92.25 81 TRP A C 1
ATOM 649 O O . TRP A 1 81 ? -3.220 3.088 12.179 1.00 92.25 81 TRP A O 1
ATOM 659 N N . CYS A 1 82 ? -1.140 3.810 11.672 1.00 92.38 82 CYS A N 1
ATOM 660 C CA . CYS A 1 82 ? -0.489 3.280 12.869 1.00 92.38 82 CYS A CA 1
ATOM 661 C C . CYS A 1 82 ? -1.146 3.826 14.144 1.00 92.38 82 CYS A C 1
ATOM 663 O O . CYS A 1 82 ? -1.523 3.052 15.024 1.00 92.38 82 CYS A O 1
ATOM 665 N N . LEU A 1 83 ? -1.357 5.146 14.208 1.00 91.69 83 LEU A N 1
ATOM 666 C CA . LEU A 1 83 ? -1.928 5.822 15.374 1.00 91.69 83 LEU A CA 1
ATOM 667 C C . LEU A 1 83 ? -3.424 5.545 15.560 1.00 91.69 83 LEU A C 1
ATOM 669 O O . LEU A 1 83 ? -3.855 5.210 16.662 1.00 91.69 83 LEU A O 1
ATOM 673 N N . LEU A 1 84 ? -4.227 5.707 14.504 1.00 89.88 84 LEU A N 1
ATOM 674 C CA . LEU A 1 84 ? -5.688 5.700 14.631 1.00 89.88 84 LEU A CA 1
ATOM 675 C C . LEU A 1 84 ? -6.308 4.310 14.502 1.00 89.88 84 LEU A C 1
ATOM 677 O O . LEU A 1 84 ? -7.337 4.043 15.121 1.00 89.88 84 LEU A O 1
ATOM 681 N N . ARG A 1 85 ? -5.727 3.441 13.671 1.00 86.81 85 ARG A N 1
ATOM 682 C CA . ARG A 1 85 ? -6.356 2.174 13.283 1.00 86.81 85 ARG A CA 1
ATOM 683 C C . ARG A 1 85 ? -5.701 0.977 13.955 1.00 86.81 85 ARG A C 1
ATOM 685 O O . ARG A 1 85 ? -6.411 0.132 14.491 1.00 86.81 85 ARG A O 1
ATOM 692 N N . TRP A 1 86 ? -4.373 0.917 13.945 1.00 91.44 86 TRP A N 1
ATOM 693 C CA . TRP A 1 86 ? -3.636 -0.262 14.409 1.00 91.44 86 TRP A CA 1
ATOM 694 C C . TRP A 1 86 ? -3.174 -0.167 15.860 1.00 91.44 86 TRP A C 1
ATOM 696 O O . TRP A 1 86 ? -3.037 -1.199 16.509 1.00 91.44 86 TRP A O 1
ATOM 706 N N . LYS A 1 87 ? -3.000 1.052 16.388 1.00 90.25 87 LYS A N 1
ATOM 707 C CA . LYS A 1 87 ? -2.412 1.308 17.714 1.00 90.25 87 LYS A CA 1
ATOM 708 C C . LYS A 1 87 ? -1.033 0.646 17.862 1.00 90.25 87 LYS A C 1
ATOM 710 O O . LYS A 1 87 ? -0.722 0.077 18.905 1.00 90.25 87 LYS A O 1
ATOM 715 N N . LEU A 1 88 ? -0.230 0.714 16.801 1.00 90.38 88 LEU A N 1
ATOM 716 C CA . LEU A 1 88 ? 1.122 0.153 16.720 1.00 90.38 88 LEU A CA 1
ATOM 717 C C . LEU A 1 88 ? 2.144 1.264 16.463 1.00 90.38 88 LEU A C 1
ATOM 719 O O . LEU A 1 88 ? 1.800 2.299 15.886 1.00 90.38 88 LEU A O 1
ATOM 723 N N . SER A 1 89 ? 3.398 1.048 16.871 1.00 90.50 89 SER A N 1
ATOM 724 C CA . SER A 1 89 ? 4.498 1.917 16.444 1.00 90.50 89 SER A CA 1
ATOM 725 C C . SER A 1 89 ? 4.739 1.747 14.947 1.00 90.50 89 SER A C 1
ATOM 727 O O . SER A 1 89 ? 4.584 0.652 14.407 1.00 90.50 89 SER A O 1
ATOM 729 N N . ILE A 1 90 ? 5.182 2.814 14.278 1.00 88.12 90 ILE A N 1
ATOM 730 C CA . ILE A 1 90 ? 5.591 2.737 12.872 1.00 88.12 90 ILE A CA 1
ATOM 731 C C . ILE A 1 90 ? 6.733 1.732 12.675 1.00 88.12 90 ILE A C 1
ATOM 733 O O . ILE A 1 90 ? 6.819 1.113 11.617 1.00 88.12 90 ILE A O 1
ATOM 737 N N . ASP A 1 91 ? 7.576 1.529 13.688 1.00 89.56 91 ASP A N 1
ATOM 738 C CA . ASP A 1 91 ? 8.706 0.599 13.641 1.00 89.56 91 ASP A CA 1
ATOM 739 C C . ASP A 1 91 ? 8.245 -0.863 13.630 1.00 89.56 91 ASP A C 1
ATOM 741 O O . ASP A 1 91 ? 8.787 -1.665 12.869 1.00 89.56 91 ASP A O 1
ATOM 745 N N . ASP A 1 92 ? 7.173 -1.173 14.363 1.00 90.44 92 ASP A N 1
ATOM 746 C CA . ASP A 1 92 ? 6.617 -2.526 14.496 1.00 90.44 92 ASP A CA 1
ATOM 747 C C . ASP A 1 92 ? 5.782 -2.955 13.280 1.00 90.44 92 ASP A C 1
ATOM 749 O O . ASP A 1 92 ? 5.462 -4.133 13.111 1.00 90.44 92 ASP A O 1
ATOM 753 N N . VAL A 1 93 ? 5.410 -2.009 12.410 1.00 91.69 93 VAL A N 1
ATOM 754 C CA . VAL A 1 93 ? 4.639 -2.316 11.204 1.00 91.69 93 VAL A CA 1
ATOM 755 C C . VAL A 1 93 ? 5.517 -3.009 10.167 1.00 91.69 93 VAL A C 1
ATOM 757 O O . VAL A 1 93 ? 6.512 -2.452 9.689 1.00 91.69 93 VAL A O 1
ATOM 760 N N . THR A 1 94 ? 5.091 -4.205 9.767 1.00 93.69 94 THR A N 1
ATOM 761 C CA . THR A 1 94 ? 5.683 -4.999 8.689 1.00 93.69 94 THR A CA 1
ATOM 762 C C . THR A 1 94 ? 4.899 -4.846 7.384 1.00 93.69 94 THR A C 1
ATOM 764 O O . THR A 1 94 ? 3.704 -4.546 7.380 1.00 93.69 94 THR A O 1
ATOM 767 N N . ASP A 1 95 ? 5.550 -5.125 6.254 1.00 92.56 95 ASP A N 1
ATOM 768 C CA . ASP A 1 95 ? 4.894 -5.147 4.939 1.00 92.56 95 ASP A CA 1
ATOM 769 C C . ASP A 1 95 ? 3.706 -6.115 4.891 1.00 92.56 95 ASP A C 1
ATOM 771 O O . ASP A 1 95 ? 2.668 -5.805 4.307 1.00 92.56 95 ASP A O 1
ATOM 775 N N . SER A 1 96 ? 3.836 -7.276 5.540 1.00 92.81 96 SER A N 1
ATOM 776 C CA . SER A 1 96 ? 2.762 -8.267 5.621 1.00 92.81 96 SER A CA 1
ATOM 777 C C . SER A 1 96 ? 1.551 -7.744 6.391 1.00 92.81 96 SER A C 1
ATOM 779 O O . SER A 1 96 ? 0.421 -8.005 5.982 1.00 92.81 96 SER A O 1
ATOM 781 N N . HIS A 1 97 ? 1.766 -6.966 7.457 1.00 93.50 97 HIS A N 1
ATOM 782 C CA . HIS A 1 97 ? 0.685 -6.331 8.207 1.00 93.50 97 HIS A CA 1
ATOM 783 C C . HIS A 1 97 ? -0.072 -5.315 7.346 1.00 93.50 97 HIS A C 1
ATOM 785 O O . HIS A 1 97 ? -1.301 -5.341 7.298 1.00 93.50 97 HIS A O 1
ATOM 791 N N . ILE A 1 98 ? 0.663 -4.472 6.611 1.00 93.50 98 ILE A N 1
ATOM 792 C CA . ILE A 1 98 ? 0.072 -3.489 5.696 1.00 93.50 98 ILE A CA 1
ATOM 793 C C . ILE A 1 98 ? -0.789 -4.197 4.647 1.00 93.50 98 ILE A C 1
ATOM 795 O O . ILE A 1 98 ? -1.943 -3.826 4.450 1.00 93.50 98 ILE A O 1
ATOM 799 N N . LEU A 1 99 ? -0.250 -5.231 3.995 1.00 93.88 99 LEU A N 1
ATOM 8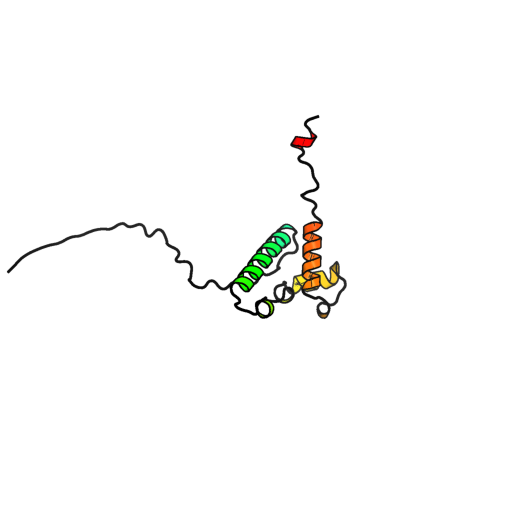00 C CA . LEU A 1 99 ? -0.972 -5.978 2.965 1.00 93.88 99 LEU A CA 1
ATOM 801 C C . LEU A 1 99 ? -2.237 -6.645 3.511 1.00 93.88 99 LEU A C 1
ATOM 803 O O . LEU A 1 99 ? -3.292 -6.524 2.894 1.00 93.88 99 LEU A O 1
ATOM 807 N N . ALA A 1 100 ? -2.153 -7.287 4.678 1.00 93.81 100 ALA A N 1
ATOM 808 C CA . ALA A 1 100 ? -3.299 -7.943 5.302 1.00 93.81 100 ALA A CA 1
ATOM 809 C C . ALA A 1 100 ? -4.423 -6.951 5.638 1.00 93.81 100 ALA A C 1
ATOM 811 O O . ALA A 1 100 ? -5.600 -7.239 5.433 1.00 93.81 100 ALA A O 1
ATOM 812 N N . GLU A 1 101 ? -4.076 -5.764 6.134 1.00 92.94 101 GLU A N 1
ATOM 813 C CA . GLU A 1 101 ? -5.059 -4.733 6.465 1.00 92.94 101 GLU A CA 1
ATOM 814 C C . GLU A 1 101 ? -5.656 -4.066 5.220 1.00 92.94 101 GLU A C 1
ATOM 816 O O . GLU A 1 101 ? -6.848 -3.752 5.214 1.00 92.94 101 GLU A O 1
ATOM 821 N N . VAL A 1 102 ? -4.878 -3.910 4.143 1.00 92.69 102 VAL A N 1
ATOM 822 C CA . VAL A 1 102 ? -5.403 -3.483 2.837 1.00 92.69 102 VAL A CA 1
ATOM 823 C C . VAL A 1 102 ? -6.394 -4.511 2.290 1.00 92.69 102 VAL A C 1
ATOM 825 O O . VAL A 1 102 ? -7.509 -4.131 1.932 1.00 92.69 102 VAL A O 1
ATOM 828 N N . ASP A 1 103 ? -6.029 -5.794 2.275 1.00 92.62 103 ASP A N 1
ATOM 829 C CA . ASP A 1 103 ? -6.894 -6.874 1.783 1.00 92.62 103 ASP A CA 1
ATOM 830 C C . ASP A 1 103 ? -8.187 -6.955 2.613 1.00 92.62 103 ASP A C 1
ATOM 832 O O . ASP A 1 103 ? -9.285 -6.966 2.063 1.00 92.62 103 ASP A O 1
ATOM 836 N N . LYS A 1 104 ? -8.092 -6.830 3.940 1.00 91.88 104 LYS A N 1
ATOM 837 C CA . LYS A 1 104 ? -9.254 -6.751 4.838 1.00 91.88 104 LYS A CA 1
ATOM 838 C C . LYS A 1 104 ? -10.194 -5.583 4.524 1.00 91.88 104 LYS A C 1
ATOM 840 O O . LYS A 1 104 ? -11.409 -5.731 4.645 1.00 91.88 104 LYS A O 1
ATOM 845 N N . ILE A 1 105 ? -9.670 -4.410 4.158 1.00 90.19 105 ILE A N 1
ATOM 846 C CA . ILE A 1 105 ? -10.508 -3.266 3.762 1.00 90.19 105 ILE A CA 1
ATOM 847 C C . ILE A 1 105 ? -11.172 -3.537 2.411 1.00 90.19 105 ILE A C 1
ATOM 849 O O . ILE A 1 105 ? -12.363 -3.258 2.259 1.00 90.19 105 ILE A O 1
ATOM 853 N N . ILE A 1 106 ? -10.434 -4.096 1.452 1.00 90.62 106 ILE A N 1
ATOM 854 C CA . ILE A 1 106 ? -10.969 -4.460 0.135 1.00 90.62 106 ILE A CA 1
ATOM 855 C C . ILE A 1 106 ? -12.122 -5.460 0.287 1.00 90.62 106 ILE A C 1
ATOM 857 O O . ILE A 1 106 ? -13.198 -5.223 -0.267 1.00 90.62 106 ILE A O 1
ATOM 861 N N . ASP A 1 107 ? -11.925 -6.495 1.103 1.00 88.44 107 ASP A N 1
ATOM 862 C CA . ASP A 1 107 ? -12.886 -7.577 1.340 1.00 88.44 107 ASP A CA 1
ATOM 863 C C . ASP A 1 107 ? -14.084 -7.152 2.201 1.00 88.44 107 ASP A C 1
ATOM 865 O O . ASP A 1 107 ? -15.139 -7.789 2.169 1.00 88.44 107 ASP A O 1
ATOM 869 N N . SER A 1 108 ? -13.957 -6.066 2.973 1.00 84.75 108 SER A N 1
ATOM 870 C CA . SER A 1 108 ? -15.050 -5.566 3.818 1.00 84.75 108 SER A CA 1
ATOM 871 C C . SER A 1 108 ? -16.266 -5.092 3.014 1.00 84.75 108 SER A C 1
ATOM 873 O O . SER A 1 108 ? -17.395 -5.143 3.507 1.00 84.75 108 SER A O 1
ATOM 875 N N . VAL A 1 109 ? -16.057 -4.667 1.764 1.00 78.50 109 VAL A N 1
ATOM 876 C CA . VAL A 1 109 ? -17.130 -4.250 0.859 1.00 78.50 109 VAL A CA 1
ATOM 877 C C . VAL A 1 109 ? -17.588 -5.471 0.064 1.00 78.50 109 VAL A C 1
ATOM 879 O O . VAL A 1 109 ? -17.035 -5.810 -0.981 1.00 78.50 109 VAL A O 1
ATOM 882 N N . LYS A 1 110 ? -18.618 -6.150 0.577 1.00 64.44 110 LYS A N 1
ATOM 883 C CA . LYS A 1 110 ? -19.269 -7.293 -0.078 1.00 64.44 110 LYS A CA 1
ATOM 884 C C . LYS A 1 110 ? -20.064 -6.857 -1.317 1.00 64.44 110 LYS A C 1
ATOM 886 O O . LYS A 1 110 ? -21.289 -6.897 -1.311 1.00 64.44 110 LYS A O 1
ATOM 891 N N . ASN A 1 111 ? -19.383 -6.512 -2.407 1.00 59.72 111 ASN A N 1
ATOM 892 C CA . ASN A 1 111 ? -20.049 -6.285 -3.698 1.00 59.72 111 ASN A CA 1
ATOM 893 C C . ASN A 1 111 ? -20.575 -7.583 -4.346 1.00 59.72 111 ASN A C 1
ATOM 895 O O . ASN A 1 111 ? -21.386 -7.507 -5.257 1.00 59.72 111 ASN A O 1
ATOM 899 N N . ASN A 1 112 ? -20.177 -8.765 -3.857 1.00 55.91 112 ASN A N 1
ATOM 900 C CA . ASN A 1 112 ? -20.653 -10.067 -4.356 1.00 55.91 112 ASN A CA 1
ATOM 901 C C . ASN A 1 112 ? -21.829 -10.659 -3.552 1.00 55.91 112 ASN A C 1
ATOM 903 O O . ASN A 1 112 ? -22.229 -11.790 -3.809 1.00 55.91 112 ASN A O 1
ATOM 907 N N . GLY A 1 113 ? -22.331 -9.958 -2.530 1.00 57.44 113 GLY A N 1
ATOM 908 C CA . GLY A 1 113 ? -23.411 -10.456 -1.666 1.00 57.44 113 GLY A CA 1
ATOM 9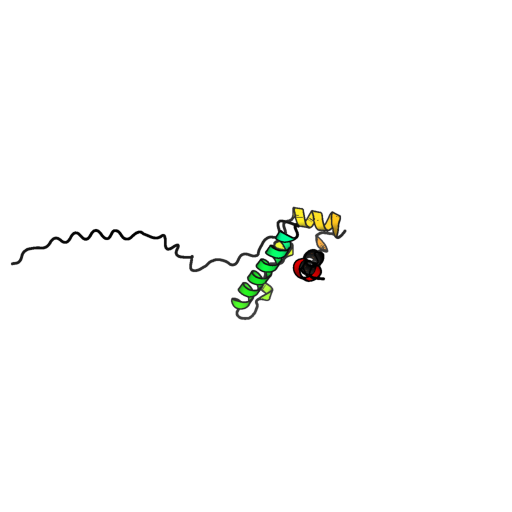09 C C . GLY A 1 113 ? -24.795 -9.901 -1.995 1.00 57.44 113 GLY A C 1
ATOM 910 O O . GLY A 1 113 ? -25.768 -10.343 -1.394 1.00 57.44 113 GLY A O 1
ATOM 911 N N . VAL A 1 114 ? -24.876 -8.920 -2.894 1.00 64.31 114 VAL A N 1
ATOM 912 C CA . VAL A 1 114 ? -26.144 -8.336 -3.327 1.00 64.31 114 VAL A CA 1
ATOM 913 C C . VAL A 1 114 ? -26.573 -9.097 -4.581 1.00 64.31 114 VAL A C 1
ATOM 915 O O . VAL A 1 114 ? -25.884 -8.977 -5.597 1.00 64.31 114 VAL A O 1
ATOM 918 N N . PRO A 1 115 ? -27.626 -9.934 -4.515 1.00 67.19 115 PRO A N 1
ATOM 919 C CA . PRO A 1 115 ? -28.185 -10.547 -5.710 1.00 67.19 115 PRO A CA 1
ATOM 920 C C . PRO A 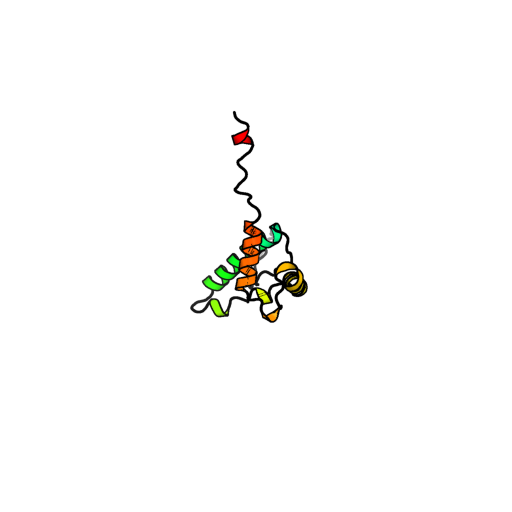1 115 ? -28.661 -9.451 -6.665 1.00 67.19 115 PRO A C 1
ATOM 922 O O . PRO A 1 115 ? -29.009 -8.346 -6.243 1.00 67.19 115 PRO A O 1
ATOM 925 N N . ASP A 1 116 ? -28.637 -9.754 -7.958 1.00 73.62 116 ASP A N 1
ATOM 926 C CA . ASP A 1 116 ? -29.162 -8.845 -8.967 1.00 73.62 116 ASP A CA 1
ATOM 927 C C . ASP A 1 116 ? -30.644 -8.561 -8.671 1.00 73.62 116 ASP A C 1
ATOM 929 O O . ASP A 1 116 ? -31.461 -9.481 -8.600 1.00 73.62 116 ASP A O 1
ATOM 933 N N . ILE A 1 117 ? -30.985 -7.289 -8.460 1.00 69.50 117 ILE A N 1
ATOM 934 C CA . ILE A 1 117 ? -32.346 -6.858 -8.109 1.00 69.50 117 ILE A CA 1
ATOM 935 C C . ILE A 1 117 ? -33.321 -7.225 -9.236 1.00 69.50 117 ILE A C 1
ATOM 937 O O . ILE A 1 117 ? -34.472 -7.562 -8.962 1.00 69.50 117 ILE A O 1
ATOM 941 N N . ASP A 1 118 ? -32.846 -7.245 -10.484 1.00 75.19 118 ASP A N 1
ATOM 942 C CA . ASP A 1 118 ? -33.645 -7.645 -11.646 1.00 75.19 118 ASP A CA 1
ATOM 943 C C . ASP A 1 118 ? -33.969 -9.151 -11.651 1.00 75.19 118 ASP A C 1
ATOM 945 O O . ASP A 1 118 ? -34.943 -9.587 -12.277 1.00 75.19 118 ASP A O 1
ATOM 949 N N . VAL A 1 119 ? -33.162 -9.960 -10.957 1.00 72.88 119 VAL A N 1
ATOM 950 C CA . VAL A 1 119 ? -33.436 -11.384 -10.719 1.00 72.88 119 VAL A CA 1
ATOM 951 C C . VAL A 1 119 ? -34.411 -11.551 -9.552 1.00 72.88 119 VAL A C 1
ATOM 953 O O . VAL A 1 119 ? -35.309 -12.384 -9.645 1.00 72.88 119 VAL A O 1
ATOM 956 N N . GLU A 1 120 ? -34.289 -10.734 -8.505 1.00 68.81 120 GLU A N 1
ATOM 957 C CA . GLU A 1 120 ? -35.119 -10.824 -7.295 1.00 68.81 120 GLU A CA 1
ATOM 958 C C . GLU A 1 120 ? -36.559 -10.312 -7.498 1.00 68.81 120 GLU A C 1
ATOM 960 O O . GLU A 1 120 ? -37.499 -10.847 -6.923 1.00 68.81 120 GLU A O 1
ATOM 965 N N . MET A 1 121 ? -36.774 -9.295 -8.341 1.00 74.94 121 MET A N 1
ATOM 966 C CA . MET A 1 121 ? -38.100 -8.691 -8.574 1.00 74.94 121 MET A CA 1
ATOM 967 C C . MET A 1 121 ? -38.955 -9.417 -9.630 1.00 74.94 121 MET A C 1
ATOM 969 O O . MET A 1 121 ? -39.931 -8.855 -10.129 1.00 74.94 121 MET A O 1
ATOM 973 N N . ARG A 1 122 ? -38.576 -10.638 -10.028 1.00 74.81 122 ARG A N 1
ATOM 974 C CA . ARG A 1 122 ? -39.275 -11.415 -11.068 1.00 74.81 122 ARG A CA 1
ATOM 975 C C . ARG A 1 122 ? -40.390 -12.330 -10.524 1.00 74.81 122 ARG A C 1
ATOM 977 O O . ARG A 1 122 ? -41.107 -12.923 -11.329 1.00 74.81 122 ARG A O 1
ATOM 984 N N . GLU A 1 123 ? -40.542 -12.449 -9.207 1.00 56.75 123 GLU A N 1
ATOM 985 C CA . GLU A 1 123 ? -41.673 -13.146 -8.560 1.00 56.75 123 GLU A CA 1
ATOM 986 C C . GLU A 1 123 ? -42.888 -12.229 -8.354 1.00 56.75 123 GLU A C 1
ATOM 988 O O . GLU A 1 123 ? -44.026 -12.748 -8.452 1.00 56.75 123 GLU A O 1
#